Protein AF-A0A847YPD2-F1 (afdb_monomer_lite)

Foldseek 3Di:
DDQVVLQVQLCVLLVAPDPPAHQADFLVVTPSNDPSSLVSLQVCCCVVQVDRDDPVQSVVDGGSNSVVVVSVVVNVD

Sequence (77 aa):
MSQHEFIQKVKNCLFEESSAVDAATVLNDLDGWDSLGRLSIVVMLHDEFYLTVDTKTLRACETIGDLLDLVRTKLDN

pLDDT: mean 85.92, std 6.19, range [49.81, 92.88]

Radius of gyration: 11.23 Å; chains: 1; bounding box: 28×20×28 Å

Secondary structure (DSSP, 8-state):
--HHHHHHHHHHHHT---TT--TTSBGGGSTT-SHHHHHHHHHHHHHHH-----HHHHHH--BHHHHHHHHHHHH--

Structure (mmCIF, N/CA/C/O backbone):
data_AF-A0A847YPD2-F1
#
_entry.id   AF-A0A847YPD2-F1
#
loop_
_atom_site.group_PDB
_atom_site.id
_atom_site.type_symbol
_atom_site.label_atom_id
_atom_site.label_alt_id
_atom_site.label_comp_id
_atom_site.label_asym_id
_atom_site.label_entity_id
_atom_site.label_seq_id
_atom_site.pdbx_PDB_ins_code
_atom_site.Cartn_x
_atom_site.Cartn_y
_atom_site.Cartn_z
_atom_site.occupancy
_atom_site.B_iso_or_equiv
_atom_site.auth_seq_id
_atom_site.auth_comp_id
_atom_site.auth_asym_id
_atom_site.auth_atom_id
_atom_site.pdbx_PDB_model_num
ATOM 1 N N . MET A 1 1 ? -13.202 1.739 -2.799 1.00 68.38 1 MET A N 1
ATOM 2 C CA . MET A 1 1 ? -12.114 2.070 -3.742 1.00 68.38 1 MET A CA 1
ATOM 3 C C . MET A 1 1 ? -12.004 0.980 -4.801 1.00 68.38 1 MET A C 1
ATOM 5 O O . MET A 1 1 ? -12.207 -0.191 -4.473 1.00 68.38 1 MET A O 1
ATOM 9 N N . SER A 1 2 ? -11.731 1.340 -6.053 1.00 84.38 2 SER A N 1
ATOM 10 C CA . SER A 1 2 ?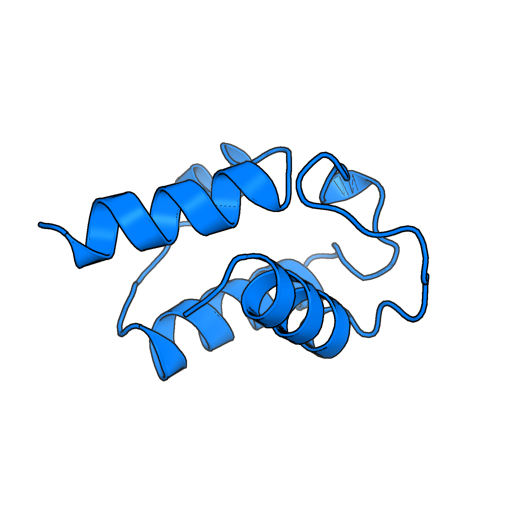 -11.556 0.370 -7.146 1.00 84.38 2 SER A CA 1
ATOM 11 C C . SER A 1 2 ? -10.127 -0.184 -7.184 1.00 84.38 2 SER A C 1
ATOM 13 O O . SER A 1 2 ? -9.189 0.479 -6.750 1.00 84.38 2 SER A O 1
ATOM 15 N N . GLN A 1 3 ? -9.939 -1.384 -7.745 1.00 86.19 3 GLN A N 1
ATOM 16 C CA . GLN A 1 3 ? -8.611 -2.004 -7.900 1.00 86.19 3 GLN A CA 1
ATOM 17 C C . GLN A 1 3 ? -7.625 -1.084 -8.632 1.00 86.19 3 GLN A C 1
ATOM 19 O O . GLN A 1 3 ? -6.481 -0.943 -8.218 1.00 86.19 3 GLN A O 1
ATOM 24 N N . HIS A 1 4 ? -8.089 -0.420 -9.691 1.00 87.56 4 HIS A N 1
ATOM 25 C CA . HIS A 1 4 ? -7.266 0.496 -10.473 1.00 87.56 4 HIS A CA 1
ATOM 26 C C . HIS A 1 4 ? -6.760 1.684 -9.637 1.00 87.56 4 HIS A C 1
ATOM 28 O O . HIS A 1 4 ? -5.587 2.027 -9.707 1.00 87.56 4 HIS A O 1
ATOM 34 N N . GLU A 1 5 ? -7.615 2.275 -8.797 1.00 88.75 5 GLU A N 1
ATOM 35 C CA . GLU A 1 5 ? -7.222 3.381 -7.911 1.00 88.75 5 GLU A CA 1
ATOM 36 C C . GLU A 1 5 ? -6.174 2.941 -6.881 1.00 88.75 5 GLU A C 1
ATOM 38 O O . GLU A 1 5 ? -5.249 3.697 -6.589 1.00 88.75 5 GLU A O 1
ATOM 43 N N . PHE A 1 6 ? -6.281 1.708 -6.367 1.00 88.94 6 PHE A N 1
ATOM 44 C CA . PHE A 1 6 ? -5.295 1.153 -5.434 1.00 88.94 6 PHE A CA 1
ATOM 45 C C . PHE A 1 6 ? -3.937 1.015 -6.100 1.00 88.94 6 PHE A C 1
ATOM 47 O O . PHE A 1 6 ? -2.946 1.502 -5.568 1.00 88.94 6 PHE A O 1
ATOM 54 N N . ILE A 1 7 ? -3.905 0.420 -7.294 1.00 89.19 7 ILE A N 1
ATOM 55 C CA . ILE A 1 7 ? -2.673 0.256 -8.066 1.00 89.19 7 ILE A CA 1
ATOM 56 C C . ILE A 1 7 ? -2.025 1.622 -8.324 1.00 89.19 7 ILE A C 1
ATOM 58 O O . ILE A 1 7 ? -0.832 1.775 -8.090 1.00 89.19 7 ILE A O 1
ATOM 62 N N . GLN A 1 8 ? -2.797 2.641 -8.718 1.00 89.19 8 GLN A N 1
ATOM 63 C CA . GLN A 1 8 ? -2.260 3.994 -8.922 1.00 89.19 8 GLN A CA 1
ATOM 64 C C . GLN A 1 8 ? -1.680 4.598 -7.634 1.00 89.19 8 GLN A C 1
ATOM 66 O O . GLN A 1 8 ? -0.594 5.174 -7.665 1.00 89.19 8 GLN A O 1
ATOM 71 N N . LYS A 1 9 ? -2.354 4.444 -6.487 1.00 89.38 9 LYS A N 1
ATOM 72 C CA . LYS A 1 9 ? -1.825 4.902 -5.189 1.00 89.38 9 LYS A CA 1
ATOM 73 C C . LYS A 1 9 ? -0.539 4.173 -4.809 1.00 89.38 9 LYS A C 1
ATOM 75 O O . LYS A 1 9 ? 0.422 4.825 -4.418 1.00 89.38 9 LYS A O 1
ATOM 80 N N . VAL A 1 10 ? -0.507 2.848 -4.962 1.00 88.88 10 VAL A N 1
ATOM 81 C CA . VAL A 1 10 ? 0.681 2.022 -4.705 1.00 88.88 10 VAL A CA 1
ATOM 82 C C . VAL A 1 10 ? 1.839 2.486 -5.579 1.00 88.88 10 VAL A C 1
ATOM 84 O O . VAL A 1 10 ? 2.906 2.780 -5.052 1.00 88.88 10 VAL A O 1
ATOM 87 N N . LYS A 1 11 ? 1.614 2.652 -6.885 1.00 89.88 11 LYS A N 1
ATOM 88 C CA . LYS A 1 11 ? 2.623 3.184 -7.804 1.00 89.88 11 LYS A CA 1
ATOM 89 C C . LYS A 1 11 ? 3.151 4.542 -7.358 1.00 89.88 11 LYS A C 1
ATOM 91 O O . LYS A 1 11 ? 4.357 4.723 -7.276 1.00 89.88 11 LYS A O 1
ATOM 96 N N . ASN A 1 12 ? 2.262 5.467 -7.001 1.00 89.06 12 ASN A N 1
ATOM 97 C CA . ASN A 1 12 ? 2.659 6.791 -6.526 1.00 89.06 12 ASN A CA 1
ATOM 98 C C . ASN A 1 12 ? 3.474 6.719 -5.222 1.00 89.06 12 ASN A C 1
ATOM 100 O O . ASN A 1 12 ? 4.458 7.437 -5.084 1.00 89.06 12 ASN A O 1
ATOM 104 N N . CYS A 1 13 ? 3.106 5.842 -4.282 1.00 89.75 13 CYS A N 1
ATOM 105 C CA . CYS A 1 13 ? 3.860 5.621 -3.041 1.00 89.75 13 CYS A CA 1
ATOM 106 C C . CYS A 1 13 ? 5.243 5.007 -3.278 1.00 89.75 13 CYS A C 1
ATOM 108 O O . CYS A 1 13 ? 6.170 5.274 -2.512 1.00 89.75 13 CYS A O 1
ATOM 110 N N . LEU A 1 14 ? 5.355 4.158 -4.297 1.00 88.69 14 LEU A N 1
ATOM 111 C CA . LEU A 1 14 ? 6.582 3.465 -4.677 1.00 88.69 14 LEU A CA 1
ATOM 112 C C . LEU A 1 14 ? 7.401 4.249 -5.715 1.00 88.69 14 LEU A C 1
ATOM 114 O O . LEU A 1 14 ? 8.473 3.796 -6.088 1.00 88.69 14 LEU A O 1
ATOM 118 N N . PHE A 1 15 ? 6.930 5.420 -6.159 1.00 85.88 15 PHE A N 1
ATOM 119 C CA . PHE A 1 15 ? 7.521 6.178 -7.271 1.00 85.88 15 PHE A CA 1
ATOM 120 C C . PHE A 1 15 ? 7.714 5.324 -8.536 1.00 85.88 15 PHE A C 1
ATOM 122 O O . PHE A 1 15 ? 8.658 5.511 -9.296 1.00 85.88 15 PHE A O 1
ATOM 129 N N . GLU A 1 16 ? 6.796 4.382 -8.754 1.00 86.44 16 GLU A N 1
ATOM 130 C CA . GLU A 1 16 ? 6.831 3.449 -9.871 1.00 86.44 16 GLU A CA 1
ATOM 131 C C . GLU A 1 16 ? 6.155 4.069 -11.098 1.00 86.44 16 GLU A C 1
ATOM 133 O O . GLU A 1 16 ? 4.932 4.249 -11.144 1.00 86.44 16 GLU A O 1
ATOM 138 N N . GLU A 1 17 ? 6.946 4.375 -12.121 1.00 80.12 17 GLU A N 1
ATOM 139 C CA . GLU A 1 17 ? 6.453 4.991 -13.357 1.00 80.12 17 GLU A CA 1
ATOM 140 C C . GLU A 1 17 ? 5.949 3.953 -14.375 1.00 80.12 17 GLU A C 1
ATOM 142 O O . GLU A 1 17 ? 5.223 4.302 -15.313 1.00 80.12 17 GLU A O 1
ATOM 147 N N . SER A 1 18 ? 6.244 2.664 -14.169 1.00 80.56 18 SER A N 1
ATOM 148 C CA . SER A 1 18 ? 5.902 1.585 -15.100 1.00 80.56 18 SER A CA 1
ATOM 149 C C . SER A 1 18 ? 4.405 1.511 -15.407 1.00 80.56 18 SER A C 1
ATOM 151 O O . SER A 1 18 ? 3.555 1.341 -14.532 1.00 80.56 18 SER A O 1
ATOM 153 N N . SER A 1 19 ? 4.042 1.612 -16.685 1.00 73.94 19 SER A N 1
ATOM 154 C CA . SER A 1 19 ? 2.648 1.500 -17.141 1.00 73.94 19 SER A CA 1
ATOM 155 C C . SER A 1 19 ? 2.114 0.063 -17.133 1.00 73.94 19 SER A C 1
ATOM 157 O O . SER A 1 19 ? 0.902 -0.118 -17.177 1.00 73.94 19 SER A O 1
ATOM 159 N N . ALA A 1 20 ? 2.996 -0.934 -17.025 1.00 79.62 20 ALA A N 1
ATOM 160 C CA . ALA A 1 20 ? 2.690 -2.367 -17.030 1.00 79.62 20 ALA A CA 1
ATOM 161 C C . ALA A 1 20 ? 2.466 -2.963 -15.623 1.00 79.62 20 ALA A C 1
ATOM 163 O O . ALA A 1 20 ? 2.741 -4.137 -15.386 1.00 79.62 20 ALA A O 1
ATOM 164 N N . VAL A 1 21 ? 2.036 -2.136 -14.669 1.00 83.69 21 VAL A N 1
ATOM 165 C CA . VAL A 1 21 ? 1.765 -2.573 -13.297 1.00 83.69 21 VAL A CA 1
ATOM 166 C C . VAL A 1 21 ? 0.285 -2.909 -13.160 1.00 83.69 21 VAL A C 1
ATOM 168 O O . VAL A 1 21 ? -0.578 -2.042 -13.304 1.00 83.69 21 VAL A O 1
ATOM 171 N N . ASP A 1 22 ? 0.011 -4.160 -12.814 1.00 88.50 22 ASP A N 1
ATOM 172 C CA . ASP A 1 22 ? -1.316 -4.736 -12.642 1.00 88.50 22 ASP A CA 1
ATOM 173 C C . ASP A 1 22 ? -1.426 -5.434 -11.279 1.00 88.50 22 ASP A C 1
ATOM 175 O O . ASP A 1 22 ? -0.455 -5.591 -10.544 1.00 88.50 22 ASP A O 1
ATOM 179 N N . ALA A 1 23 ? -2.621 -5.909 -10.920 1.00 87.31 23 ALA A N 1
ATOM 180 C CA . ALA A 1 23 ? -2.809 -6.637 -9.661 1.00 87.31 23 ALA A CA 1
ATOM 181 C C . ALA A 1 23 ? -1.976 -7.930 -9.575 1.00 87.31 23 ALA A C 1
ATOM 183 O O . ALA A 1 23 ? -1.641 -8.358 -8.477 1.00 87.31 23 ALA A O 1
ATOM 184 N N . ALA A 1 24 ? -1.627 -8.533 -10.714 1.00 88.62 24 ALA A N 1
ATOM 185 C CA . ALA A 1 24 ? -0.765 -9.712 -10.775 1.00 88.62 24 ALA A CA 1
ATOM 186 C C . ALA A 1 24 ? 0.735 -9.375 -10.679 1.00 88.62 24 ALA A C 1
ATOM 188 O O . ALA A 1 24 ? 1.555 -10.288 -10.607 1.00 88.62 24 ALA A O 1
ATOM 189 N N . THR A 1 25 ? 1.107 -8.090 -10.698 1.00 90.19 25 THR A N 1
ATOM 190 C CA . THR A 1 25 ? 2.504 -7.671 -10.586 1.00 90.19 25 THR A CA 1
ATOM 191 C C . THR A 1 25 ? 3.034 -8.003 -9.198 1.00 90.19 25 THR A C 1
ATOM 193 O O . THR A 1 25 ? 2.413 -7.686 -8.177 1.00 90.19 25 THR A O 1
ATOM 196 N N . VAL A 1 26 ? 4.198 -8.649 -9.183 1.00 90.44 26 VAL A N 1
ATOM 197 C CA . VAL A 1 26 ? 4.915 -9.009 -7.964 1.00 90.44 26 VAL A CA 1
ATOM 198 C C . VAL A 1 26 ? 5.485 -7.737 -7.356 1.00 90.44 26 VAL A C 1
ATOM 200 O O . VAL A 1 26 ? 6.205 -6.994 -8.014 1.00 90.44 26 VAL A O 1
ATOM 203 N N . LEU A 1 27 ? 5.182 -7.492 -6.084 1.00 88.44 27 LEU A N 1
ATOM 204 C CA . LEU A 1 27 ? 5.651 -6.303 -5.375 1.00 88.44 27 LEU A CA 1
ATOM 205 C C . LEU A 1 27 ? 7.176 -6.242 -5.368 1.00 88.44 27 LEU A C 1
ATOM 207 O O . LEU A 1 27 ? 7.751 -5.198 -5.617 1.00 88.44 27 LEU A O 1
ATOM 211 N N . ASN A 1 28 ? 7.820 -7.391 -5.172 1.00 87.06 28 ASN A N 1
ATOM 212 C CA . ASN A 1 28 ? 9.273 -7.525 -5.163 1.00 87.06 28 ASN A CA 1
ATOM 213 C C . ASN A 1 28 ? 9.952 -7.316 -6.529 1.00 87.06 28 ASN A C 1
ATOM 215 O O . ASN A 1 28 ? 11.177 -7.337 -6.579 1.00 87.06 28 ASN A O 1
ATOM 219 N N . ASP A 1 29 ? 9.178 -7.163 -7.604 1.00 88.62 29 ASP A N 1
ATOM 220 C CA . ASP A 1 29 ? 9.670 -6.812 -8.943 1.00 88.62 29 ASP A CA 1
ATOM 221 C C . ASP A 1 29 ? 9.576 -5.298 -9.210 1.00 88.62 29 ASP A C 1
ATOM 223 O O . ASP A 1 29 ? 10.113 -4.804 -10.193 1.00 88.62 29 ASP A O 1
ATOM 227 N N . LEU A 1 30 ? 8.893 -4.547 -8.336 1.00 87.56 30 LEU A N 1
ATOM 228 C CA . LEU A 1 30 ? 8.820 -3.092 -8.424 1.00 87.56 30 LEU A CA 1
ATOM 229 C C . LEU A 1 30 ? 10.116 -2.488 -7.887 1.00 87.56 30 LEU A C 1
ATOM 231 O O . LEU A 1 30 ? 10.505 -2.774 -6.750 1.00 87.56 30 LEU A O 1
ATOM 235 N N . ASP A 1 31 ? 10.724 -1.584 -8.652 1.00 85.94 31 ASP A N 1
ATOM 236 C CA . ASP A 1 31 ? 11.943 -0.875 -8.242 1.00 85.94 31 ASP A CA 1
ATOM 237 C C . ASP A 1 31 ? 11.720 -0.106 -6.931 1.00 85.94 31 ASP A C 1
ATOM 239 O O . ASP A 1 31 ? 12.600 -0.010 -6.077 1.00 85.94 31 ASP A O 1
ATOM 243 N N . GLY A 1 32 ? 10.502 0.395 -6.720 1.00 85.62 32 GLY A N 1
ATOM 244 C CA . GLY A 1 32 ? 10.139 1.103 -5.498 1.00 85.62 32 GLY A CA 1
ATOM 245 C C . GLY A 1 32 ? 9.956 0.227 -4.254 1.00 85.62 32 GLY A C 1
ATOM 246 O O . GLY A 1 32 ? 9.820 0.773 -3.154 1.00 85.62 32 GLY A O 1
ATOM 247 N N . TRP A 1 33 ? 9.929 -1.107 -4.369 1.00 88.81 33 TRP A N 1
ATOM 248 C CA . TRP A 1 33 ? 9.614 -2.031 -3.264 1.00 88.81 33 TRP A CA 1
ATOM 249 C C . TRP A 1 33 ? 10.794 -2.324 -2.322 1.00 88.81 33 TRP A C 1
ATOM 251 O O . TRP A 1 33 ? 11.084 -3.452 -1.912 1.00 88.81 33 TRP A O 1
ATOM 261 N N . ASP A 1 34 ? 11.446 -1.259 -1.881 1.00 86.44 34 ASP A N 1
ATOM 262 C CA . ASP A 1 34 ? 12.510 -1.308 -0.889 1.00 86.44 34 ASP A CA 1
ATOM 263 C C . ASP A 1 34 ? 11.983 -1.169 0.549 1.00 86.44 34 ASP A C 1
ATOM 265 O O . ASP A 1 34 ? 10.781 -1.127 0.825 1.00 86.44 34 ASP A O 1
ATOM 269 N N . SER A 1 35 ? 12.892 -1.078 1.524 1.00 87.25 35 SER A N 1
ATOM 270 C CA . SER A 1 35 ? 12.535 -0.789 2.921 1.00 87.25 35 SER A CA 1
ATOM 271 C C . SER A 1 35 ? 11.686 0.476 3.072 1.00 87.25 35 SER A C 1
ATOM 273 O O . SER A 1 35 ? 10.774 0.479 3.896 1.00 87.25 35 SER A O 1
ATOM 275 N N . LEU A 1 36 ? 11.952 1.511 2.266 1.00 87.56 36 LEU A N 1
ATOM 276 C CA . LEU A 1 36 ? 11.153 2.736 2.246 1.00 87.56 36 LEU A CA 1
ATOM 277 C C . LEU A 1 36 ? 9.793 2.520 1.583 1.00 87.56 36 LEU A C 1
ATOM 279 O O . LEU A 1 36 ? 8.793 2.899 2.177 1.00 87.56 36 LEU A O 1
ATOM 283 N N . GLY A 1 37 ? 9.733 1.853 0.428 1.00 89.06 37 GLY A N 1
ATOM 284 C CA . GLY A 1 37 ? 8.466 1.553 -0.242 1.00 89.06 37 GLY A CA 1
ATOM 285 C C . GLY A 1 37 ? 7.506 0.757 0.637 1.00 89.06 37 GLY A C 1
ATOM 286 O O . GLY A 1 37 ? 6.336 1.116 0.771 1.00 89.06 37 GLY A O 1
ATOM 287 N N . ARG A 1 38 ? 8.018 -0.255 1.348 1.00 88.75 38 ARG A N 1
ATOM 288 C CA . ARG A 1 38 ? 7.239 -1.014 2.341 1.00 88.75 38 ARG A CA 1
ATOM 289 C C . ARG A 1 38 ? 6.659 -0.117 3.435 1.00 88.75 38 ARG A C 1
ATOM 291 O O . ARG A 1 38 ? 5.496 -0.270 3.796 1.00 88.75 38 ARG A O 1
ATOM 298 N N . LEU A 1 39 ? 7.454 0.820 3.950 1.00 89.56 39 LEU A N 1
ATOM 299 C CA . LEU A 1 39 ? 7.015 1.807 4.939 1.00 89.56 39 LEU A CA 1
ATOM 300 C C . LEU A 1 39 ? 5.962 2.760 4.361 1.00 89.56 39 LEU A C 1
ATOM 302 O O . LEU A 1 39 ? 4.932 2.953 4.998 1.00 89.56 39 LEU A O 1
ATOM 306 N N . SER A 1 40 ? 6.175 3.292 3.154 1.00 90.62 40 SER A N 1
ATOM 307 C CA . SER A 1 40 ? 5.222 4.167 2.46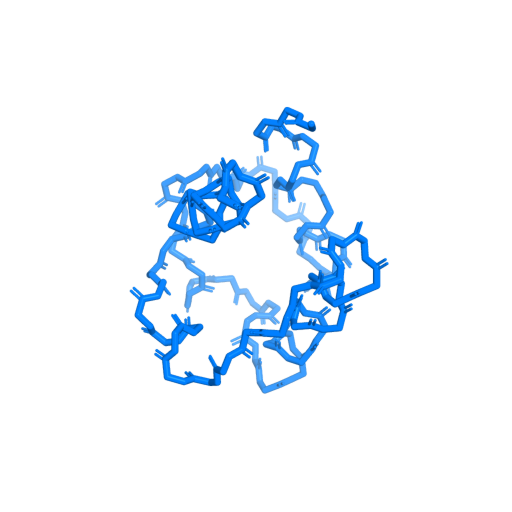0 1.00 90.62 40 SER A CA 1
ATOM 308 C C . SER A 1 40 ? 3.863 3.498 2.298 1.00 90.62 40 SER A C 1
ATOM 310 O O . SER A 1 40 ? 2.834 4.124 2.536 1.00 90.62 40 SER A O 1
ATOM 312 N N . ILE A 1 41 ? 3.853 2.212 1.949 1.00 89.94 41 ILE A N 1
ATOM 313 C CA . ILE A 1 41 ? 2.625 1.433 1.796 1.00 89.94 41 ILE A CA 1
ATOM 314 C C . ILE A 1 41 ? 1.945 1.225 3.145 1.00 89.94 41 ILE A C 1
ATOM 316 O O . ILE A 1 41 ? 0.753 1.479 3.250 1.00 89.94 41 ILE A O 1
ATOM 320 N N . VAL A 1 42 ? 2.676 0.841 4.195 1.00 89.38 42 VAL A N 1
ATOM 321 C CA . VAL A 1 42 ? 2.098 0.701 5.545 1.00 89.38 42 VAL A CA 1
ATOM 322 C C . VAL A 1 42 ? 1.502 2.022 6.037 1.00 89.38 42 VAL A C 1
ATOM 324 O O . VAL A 1 42 ? 0.396 2.025 6.571 1.00 89.38 42 VAL A O 1
ATOM 327 N N . VAL A 1 43 ? 2.197 3.142 5.828 1.00 90.00 43 VAL A N 1
ATOM 328 C CA . VAL A 1 43 ? 1.700 4.476 6.193 1.00 90.00 43 VAL A CA 1
ATOM 329 C C . VAL A 1 43 ? 0.462 4.837 5.378 1.00 90.00 43 VAL A C 1
ATOM 331 O O . VAL A 1 43 ? -0.517 5.283 5.962 1.00 90.00 43 VAL A O 1
ATOM 334 N N . MET A 1 44 ? 0.466 4.593 4.065 1.00 90.06 44 MET A N 1
ATOM 335 C CA . MET A 1 44 ? -0.698 4.819 3.205 1.00 90.06 44 MET A CA 1
ATOM 336 C C . MET A 1 44 ? -1.900 3.994 3.671 1.00 90.06 44 MET A C 1
ATOM 338 O O . MET A 1 44 ? -2.995 4.532 3.787 1.00 90.06 44 MET A O 1
ATOM 342 N N . LEU A 1 45 ? -1.697 2.718 4.012 1.00 88.88 45 LEU A N 1
ATOM 343 C CA . LEU A 1 45 ? -2.759 1.856 4.528 1.00 88.88 45 LEU A CA 1
ATOM 344 C C . LEU A 1 45 ? -3.299 2.336 5.881 1.00 88.88 45 LEU A C 1
ATOM 346 O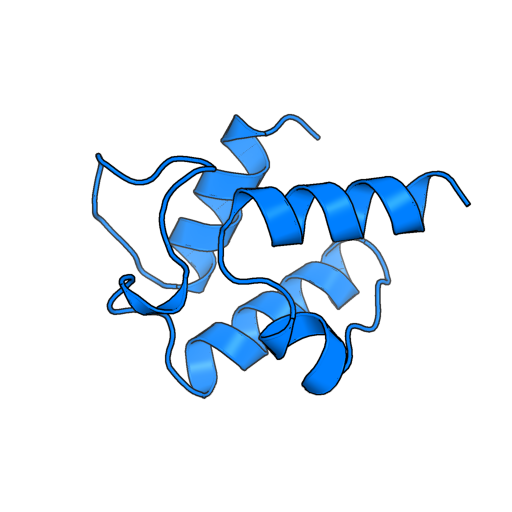 O . LEU A 1 45 ? -4.507 2.299 6.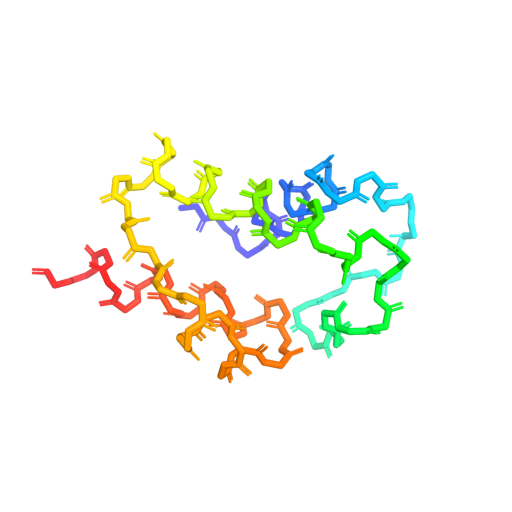120 1.00 88.88 45 LEU A O 1
ATOM 350 N N . HIS A 1 46 ? -2.416 2.813 6.751 1.00 88.81 46 HIS A N 1
ATOM 351 C CA . HIS A 1 46 ? -2.792 3.360 8.045 1.00 88.81 46 HIS A CA 1
ATOM 352 C C . HIS A 1 46 ? -3.525 4.706 7.920 1.00 88.81 46 HIS A C 1
ATOM 354 O O . HIS A 1 46 ? -4.481 4.939 8.647 1.00 88.81 46 HIS A O 1
ATOM 360 N N . ASP A 1 47 ? -3.108 5.593 7.020 1.00 89.38 47 ASP A N 1
ATOM 361 C CA . ASP A 1 47 ? -3.710 6.924 6.869 1.00 89.38 47 ASP A CA 1
ATOM 362 C C . ASP A 1 47 ? -5.044 6.871 6.107 1.00 89.38 47 ASP A C 1
ATOM 364 O O . ASP A 1 47 ? -6.026 7.486 6.513 1.00 89.38 47 ASP A O 1
ATOM 368 N N . GLU A 1 48 ? -5.118 6.070 5.040 1.00 87.62 48 GLU A N 1
ATOM 369 C CA . GLU A 1 48 ? -6.317 5.968 4.196 1.00 87.62 48 GLU A CA 1
ATOM 370 C C . GLU A 1 48 ? -7.380 5.033 4.774 1.00 87.62 48 GLU A C 1
ATOM 372 O O . GLU A 1 48 ? -8.577 5.269 4.607 1.00 87.62 48 GLU A O 1
ATOM 377 N N . PHE A 1 49 ? -6.956 3.946 5.422 1.00 84.50 49 PHE A N 1
ATOM 378 C CA . PHE A 1 49 ? -7.854 2.871 5.847 1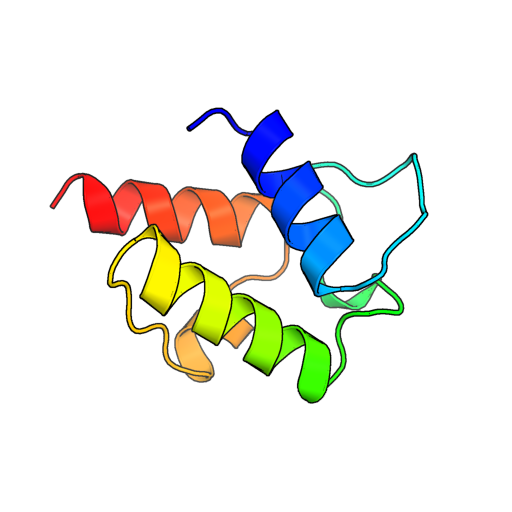.00 84.50 49 PHE A CA 1
ATOM 379 C C . PHE A 1 49 ? -7.794 2.585 7.351 1.00 84.50 49 PHE A C 1
ATOM 381 O O . PHE A 1 49 ? -8.443 1.642 7.799 1.00 84.50 49 PHE A O 1
ATOM 388 N N . TYR A 1 50 ? -7.021 3.354 8.134 1.00 86.00 50 TYR A N 1
ATOM 389 C CA . TYR A 1 50 ? -6.783 3.095 9.565 1.00 86.00 50 TYR A CA 1
ATOM 390 C C . TYR A 1 50 ? -6.317 1.656 9.839 1.00 86.00 50 TYR A C 1
ATOM 392 O O . TYR A 1 50 ? -6.563 1.084 10.903 1.00 86.00 50 TYR A O 1
ATOM 400 N N . LEU A 1 51 ? -5.632 1.068 8.852 1.00 85.81 51 LEU A N 1
ATOM 401 C CA . LEU A 1 51 ? -5.200 -0.318 8.851 1.00 85.81 51 LEU A CA 1
ATOM 402 C C . LEU A 1 51 ? -3.731 -0.426 9.233 1.00 85.81 51 LEU A C 1
ATOM 404 O O . LEU A 1 51 ? -2.832 -0.073 8.471 1.00 85.81 51 LEU A O 1
ATOM 408 N N . THR A 1 52 ? -3.484 -0.989 10.410 1.00 83.88 52 THR A N 1
ATOM 409 C CA . THR A 1 52 ? -2.130 -1.323 10.850 1.00 83.88 52 THR A CA 1
ATOM 410 C C . THR A 1 52 ? -1.743 -2.687 10.293 1.00 83.88 52 THR A C 1
ATOM 412 O O . THR A 1 52 ? -2.252 -3.719 10.733 1.00 83.88 52 THR A O 1
ATOM 415 N N . VAL A 1 53 ? -0.844 -2.693 9.309 1.00 84.25 53 VAL A N 1
ATOM 416 C CA . VAL A 1 53 ? -0.321 -3.920 8.699 1.00 84.25 53 VAL A CA 1
ATOM 417 C C . VAL A 1 53 ? 1.079 -4.203 9.233 1.00 84.25 53 VAL A C 1
ATOM 419 O O . VAL A 1 53 ? 2.007 -3.421 9.034 1.00 84.25 53 VAL A O 1
ATOM 422 N N . ASP A 1 54 ? 1.246 -5.345 9.898 1.00 83.00 54 ASP A N 1
ATOM 423 C CA . ASP A 1 54 ? 2.556 -5.812 10.341 1.00 83.00 54 ASP A CA 1
ATOM 424 C C . ASP A 1 54 ? 3.457 -6.197 9.166 1.00 83.00 54 ASP A C 1
ATOM 426 O O . ASP A 1 54 ? 3.013 -6.711 8.139 1.00 83.00 54 ASP A O 1
ATOM 430 N N . THR A 1 55 ? 4.769 -6.087 9.373 1.00 78.00 55 THR A N 1
ATOM 431 C CA . THR A 1 55 ? 5.780 -6.538 8.400 1.00 78.00 55 THR A CA 1
ATOM 432 C C . THR A 1 55 ? 5.647 -8.014 8.023 1.00 78.00 55 THR A C 1
ATOM 434 O O . THR A 1 55 ? 6.035 -8.387 6.919 1.00 78.00 55 THR A O 1
ATOM 437 N N . LYS A 1 56 ? 5.099 -8.863 8.903 1.00 83.44 56 LYS A N 1
ATOM 438 C CA . LYS A 1 56 ? 4.807 -10.272 8.588 1.00 83.44 56 LYS A CA 1
ATOM 439 C C . LYS A 1 56 ? 3.684 -10.403 7.564 1.00 83.44 56 LYS A C 1
ATOM 441 O O . LYS A 1 56 ? 3.837 -11.145 6.604 1.00 83.44 56 LYS A O 1
ATOM 446 N N . THR A 1 57 ? 2.596 -9.664 7.761 1.00 84.44 57 THR A N 1
ATOM 447 C CA . THR A 1 57 ? 1.449 -9.635 6.850 1.00 84.44 57 THR A CA 1
ATOM 448 C C . THR A 1 57 ? 1.846 -9.027 5.513 1.00 84.44 57 THR A C 1
ATOM 450 O O . THR A 1 57 ? 1.556 -9.600 4.474 1.00 84.44 57 THR A O 1
ATOM 453 N N . LEU A 1 58 ? 2.611 -7.932 5.536 1.00 84.56 58 LEU A N 1
ATOM 454 C CA . LEU A 1 58 ? 3.126 -7.302 4.322 1.00 84.56 58 LEU A CA 1
ATOM 455 C C . LEU A 1 58 ? 4.045 -8.241 3.522 1.00 84.56 58 LEU A C 1
ATOM 457 O O . LEU A 1 58 ? 4.002 -8.229 2.302 1.00 84.56 58 LEU A O 1
ATOM 461 N N . ARG A 1 59 ? 4.862 -9.068 4.196 1.00 83.00 59 ARG A N 1
ATOM 462 C CA . ARG A 1 59 ? 5.682 -10.104 3.540 1.00 83.00 59 ARG A CA 1
ATOM 463 C C . ARG A 1 59 ? 4.874 -11.285 3.011 1.00 83.00 59 ARG A C 1
ATOM 465 O O . ARG A 1 59 ? 5.390 -12.002 2.165 1.00 83.00 59 ARG A O 1
ATOM 472 N N . ALA A 1 60 ? 3.683 -11.532 3.552 1.00 87.06 60 ALA A N 1
ATOM 473 C CA . ALA A 1 60 ? 2.796 -12.571 3.042 1.00 87.06 60 ALA A CA 1
ATOM 474 C C . ALA A 1 60 ? 2.112 -12.136 1.737 1.00 87.06 60 ALA A C 1
ATOM 476 O O . ALA A 1 60 ? 1.696 -12.992 0.967 1.00 87.06 60 ALA A O 1
ATOM 477 N N . CYS A 1 61 ? 2.021 -10.827 1.480 1.00 89.19 61 CYS A N 1
ATOM 478 C CA . CYS A 1 61 ? 1.567 -10.300 0.203 1.00 89.19 61 CYS A CA 1
ATOM 479 C C . CYS A 1 61 ? 2.699 -10.382 -0.828 1.00 89.19 61 CYS A C 1
ATOM 481 O O . CYS A 1 61 ? 3.715 -9.696 -0.694 1.00 89.19 61 CYS A O 1
ATOM 483 N N . GLU A 1 62 ? 2.515 -11.187 -1.871 1.00 89.62 62 GLU A N 1
ATOM 484 C CA . GLU A 1 62 ? 3.477 -11.290 -2.974 1.00 89.62 62 GLU A CA 1
ATOM 485 C C . GLU A 1 62 ? 3.141 -10.310 -4.101 1.00 89.62 62 GLU A C 1
ATOM 487 O O . GLU A 1 62 ? 4.043 -9.744 -4.725 1.00 89.62 62 GLU A O 1
ATOM 492 N N . THR A 1 63 ? 1.850 -10.063 -4.331 1.00 92.88 63 THR A N 1
ATOM 493 C CA . THR A 1 63 ? 1.361 -9.222 -5.428 1.00 92.88 63 THR A CA 1
ATOM 494 C C . THR A 1 63 ? 0.589 -7.995 -4.942 1.00 92.88 63 THR A C 1
ATOM 496 O O . THR A 1 63 ? 0.134 -7.917 -3.797 1.00 92.88 63 THR A O 1
ATOM 499 N N . ILE A 1 64 ? 0.397 -7.013 -5.830 1.00 90.31 64 ILE A N 1
ATOM 500 C CA . ILE A 1 64 ? -0.462 -5.851 -5.536 1.00 90.31 64 ILE A CA 1
ATOM 501 C C . ILE A 1 64 ? -1.910 -6.295 -5.259 1.00 90.31 64 ILE A C 1
ATOM 503 O O . ILE A 1 64 ? -2.600 -5.692 -4.434 1.00 90.31 64 ILE A O 1
ATOM 507 N N . GLY A 1 65 ? -2.366 -7.360 -5.923 1.00 90.31 65 GLY A N 1
ATOM 508 C CA . GLY A 1 65 ? -3.667 -7.979 -5.692 1.00 90.31 65 GLY A CA 1
ATOM 509 C C . GLY A 1 65 ? -3.827 -8.484 -4.261 1.00 90.31 65 GLY A C 1
ATOM 510 O O . GLY A 1 65 ? -4.850 -8.191 -3.646 1.00 90.31 65 GLY A O 1
ATOM 511 N N . ASP A 1 66 ? -2.806 -9.142 -3.704 1.00 91.44 66 ASP A N 1
ATOM 512 C CA . ASP A 1 66 ? -2.826 -9.610 -2.310 1.00 91.44 66 ASP A CA 1
ATOM 513 C C . ASP A 1 66 ? -2.965 -8.451 -1.320 1.00 91.44 66 ASP A C 1
ATOM 515 O O . ASP A 1 66 ? -3.735 -8.534 -0.365 1.00 91.44 66 ASP A O 1
ATOM 519 N N . LEU A 1 67 ? -2.266 -7.333 -1.555 1.00 88.88 67 LEU A N 1
ATOM 520 C CA . LEU A 1 67 ? -2.424 -6.131 -0.730 1.00 88.88 67 LEU A CA 1
ATOM 521 C C . LEU A 1 67 ? -3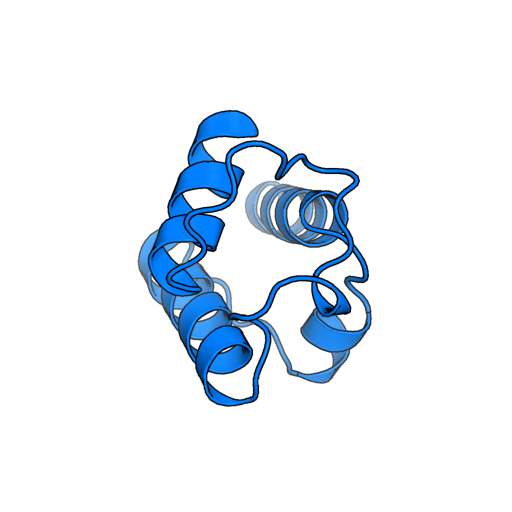.847 -5.575 -0.798 1.00 88.88 67 LEU A C 1
ATOM 523 O O . LEU A 1 67 ? -4.415 -5.212 0.232 1.00 88.88 67 LEU A O 1
ATOM 527 N N . LEU A 1 68 ? -4.430 -5.501 -1.994 1.00 88.69 68 LEU A N 1
ATOM 528 C CA . LEU A 1 68 ? -5.799 -5.021 -2.160 1.00 88.69 68 LEU A CA 1
ATOM 529 C C . LEU A 1 68 ? -6.803 -5.941 -1.457 1.00 88.69 68 LEU A C 1
ATOM 531 O O . LEU A 1 68 ? -7.739 -5.455 -0.819 1.00 88.69 68 LEU A O 1
ATOM 535 N N . ASP A 1 69 ? -6.623 -7.253 -1.585 1.00 89.69 69 ASP A N 1
ATOM 536 C CA . ASP A 1 69 ? -7.496 -8.248 -0.970 1.00 89.69 69 ASP A CA 1
ATOM 537 C C . ASP A 1 69 ? -7.392 -8.224 0.560 1.00 89.69 69 ASP A C 1
ATOM 539 O O . ASP A 1 69 ? -8.410 -8.242 1.254 1.00 89.69 69 ASP A O 1
ATOM 543 N N . LEU A 1 70 ? -6.178 -8.038 1.089 1.00 86.75 70 LEU A N 1
ATOM 544 C CA . LEU A 1 70 ? -5.934 -7.831 2.515 1.00 86.75 70 LEU A CA 1
ATOM 545 C C . LEU A 1 70 ? -6.730 -6.633 3.046 1.00 86.75 70 LEU A C 1
ATOM 547 O O . LEU A 1 70 ? -7.414 -6.739 4.066 1.00 86.75 70 LEU A O 1
ATOM 551 N N . VAL A 1 71 ? -6.649 -5.496 2.351 1.00 86.19 71 VAL A N 1
ATOM 552 C CA . VAL A 1 71 ? -7.356 -4.268 2.733 1.00 86.19 71 VAL A CA 1
ATOM 553 C C . VAL A 1 71 ? -8.863 -4.473 2.675 1.00 86.19 71 VAL A C 1
ATOM 555 O O . VAL A 1 71 ? -9.562 -4.108 3.615 1.00 86.19 71 VAL A O 1
ATOM 558 N N . ARG A 1 72 ? -9.371 -5.107 1.615 1.00 85.75 72 ARG A N 1
ATOM 559 C CA . ARG A 1 72 ? -10.802 -5.420 1.477 1.00 85.75 72 ARG A CA 1
ATOM 560 C C . ARG A 1 72 ? -11.297 -6.326 2.595 1.00 85.75 72 ARG A C 1
ATOM 562 O O . ARG A 1 72 ? -12.273 -5.989 3.251 1.00 85.75 72 ARG A O 1
ATOM 569 N N . THR A 1 73 ? -10.588 -7.419 2.853 1.00 85.88 73 THR A N 1
ATOM 570 C CA . THR A 1 73 ? -10.929 -8.381 3.907 1.00 85.88 73 THR A CA 1
ATOM 571 C C . THR A 1 73 ? -10.956 -7.720 5.283 1.00 85.88 73 THR A C 1
ATOM 573 O O . THR A 1 73 ? -11.784 -8.059 6.127 1.00 85.88 73 THR A O 1
ATOM 576 N N . LYS A 1 74 ? -10.052 -6.770 5.529 1.00 80.81 74 LYS A N 1
ATOM 577 C CA . LYS A 1 74 ? -9.967 -6.056 6.803 1.00 80.81 74 LYS A CA 1
ATOM 578 C C . LYS A 1 74 ? -10.967 -4.912 6.958 1.00 80.81 74 LYS A C 1
ATOM 580 O O . LYS A 1 74 ? -11.278 -4.588 8.091 1.00 80.81 74 LYS A O 1
ATOM 585 N N . LEU A 1 75 ? -11.430 -4.309 5.864 1.00 73.62 75 LEU A N 1
ATOM 586 C CA . LEU A 1 75 ? -12.457 -3.260 5.884 1.00 73.62 75 LEU A CA 1
ATOM 587 C C . LEU A 1 75 ? -13.885 -3.813 5.967 1.00 73.62 75 LEU A C 1
ATOM 589 O O . LEU A 1 75 ? -14.780 -3.091 6.391 1.00 73.62 75 LEU A O 1
ATOM 593 N N . ASP A 1 76 ? -14.106 -5.052 5.522 1.00 68.94 76 ASP A N 1
ATOM 594 C CA . ASP A 1 76 ? -15.423 -5.707 5.559 1.00 68.94 76 ASP A CA 1
ATOM 595 C C . ASP A 1 76 ? -15.741 -6.344 6.932 1.00 68.94 76 ASP A C 1
ATOM 597 O O . ASP A 1 76 ? -16.878 -6.738 7.180 1.00 68.94 76 ASP A O 1
ATOM 601 N N . ASN A 1 77 ? -14.750 -6.426 7.835 1.00 49.81 77 ASN A N 1
ATOM 602 C CA . ASN A 1 77 ? -14.890 -6.903 9.222 1.00 49.81 77 ASN A CA 1
ATOM 603 C C . ASN A 1 77 ? -14.891 -5.747 10.226 1.00 49.81 77 ASN A C 1
ATOM 605 O O . ASN A 1 77 ? -15.640 -5.851 11.224 1.00 49.81 77 ASN A O 1
#